Protein AF-A0A136Q1D7-F1 (afdb_monomer_lite)

InterPro domains:
  IPR001584 Integrase, catalytic core [PF13683] (22-83)
  IPR012337 Ribonuclease H-like superfamily [SSF53098] (2-86)
  IPR036397 Ribonuclease H superfamily [G3DSA:3.30.420.10] (1-86)

Foldseek 3Di:
DEDAPDPVCPDPVNCVVCVPPDPHDHHDPVVVVVVVVVVVVLVVCCVPVVVVVPDPDVVCSVVVSVCCQQQPDQDVVVVGGHVVRD

Organism: NCBI:txid626937

pLDDT: mean 71.16, std 13.24, range [44.97, 87.88]

Structure (mmCIF, N/CA/C/O backbone):
data_AF-A0A136Q1D7-F1
#
_entry.id   AF-A0A136Q1D7-F1
#
loop_
_atom_site.group_PDB
_atom_site.id
_atom_site.type_symbol
_atom_site.label_atom_id
_atom_site.label_alt_id
_atom_site.label_comp_id
_atom_site.label_asym_id
_atom_site.label_entity_id
_atom_site.label_seq_id
_atom_site.pdbx_PDB_ins_code
_atom_site.Cartn_x
_atom_site.Cartn_y
_atom_site.Cartn_z
_atom_site.occupancy
_atom_site.B_iso_or_equiv
_atom_site.auth_seq_id
_atom_site.auth_comp_id
_atom_site.auth_asym_id
_atom_site.auth_atom_id
_atom_site.pdbx_PDB_model_num
ATOM 1 N N . MET A 1 1 ? 3.332 -4.616 -19.528 1.00 47.97 1 MET A N 1
ATOM 2 C CA . MET A 1 1 ? 3.462 -5.020 -18.113 1.00 47.97 1 MET A CA 1
ATOM 3 C C . MET A 1 1 ? 4.945 -5.046 -17.779 1.00 47.97 1 MET A C 1
ATOM 5 O O . MET A 1 1 ? 5.705 -5.553 -18.595 1.00 47.97 1 MET A O 1
ATOM 9 N N . HIS A 1 2 ? 5.354 -4.439 -16.666 1.00 52.03 2 HIS A N 1
ATOM 10 C CA . HIS A 1 2 ? 6.738 -4.462 -16.200 1.00 52.03 2 HIS A CA 1
ATOM 11 C C . HIS A 1 2 ? 6.827 -5.453 -15.035 1.00 52.03 2 HIS A C 1
ATOM 13 O O . HIS A 1 2 ? 6.221 -5.220 -13.992 1.00 52.03 2 HIS A O 1
ATOM 19 N N . THR A 1 3 ? 7.501 -6.582 -15.237 1.00 50.75 3 THR A N 1
ATOM 20 C CA . THR A 1 3 ? 7.570 -7.683 -14.266 1.00 50.75 3 THR A CA 1
ATOM 21 C C . THR A 1 3 ? 9.014 -8.115 -14.075 1.00 50.75 3 THR A C 1
ATOM 23 O O . THR A 1 3 ? 9.766 -8.204 -15.047 1.00 50.75 3 THR A O 1
ATOM 26 N N . GLY A 1 4 ? 9.399 -8.418 -12.835 1.00 50.41 4 GLY A N 1
ATOM 27 C CA . GLY A 1 4 ? 10.705 -9.007 -12.548 1.00 50.41 4 GLY A CA 1
ATOM 28 C C . GLY A 1 4 ? 10.900 -10.358 -13.249 1.00 50.41 4 GLY A C 1
ATOM 29 O O . GLY A 1 4 ? 9.943 -11.012 -13.663 1.00 50.41 4 GLY A O 1
ATOM 30 N N . GLN A 1 5 ? 12.150 -10.810 -13.347 1.00 51.22 5 GLN A N 1
ATOM 31 C CA . GLN A 1 5 ? 12.551 -12.061 -14.017 1.00 51.22 5 GLN A CA 1
ATOM 32 C C . GLN A 1 5 ? 12.239 -13.334 -13.194 1.00 51.22 5 GLN A C 1
ATOM 34 O O . GLN A 1 5 ? 12.968 -14.322 -13.250 1.00 51.22 5 GLN A O 1
ATOM 39 N N . GLY A 1 6 ? 11.187 -13.320 -12.372 1.00 52.97 6 GLY A N 1
ATOM 40 C CA . GLY A 1 6 ? 10.801 -14.477 -11.561 1.00 52.97 6 GLY A CA 1
ATOM 41 C C . GLY A 1 6 ? 10.261 -15.626 -12.421 1.00 52.97 6 GLY A C 1
ATOM 42 O O . GLY A 1 6 ? 9.579 -15.388 -13.413 1.00 52.97 6 GLY A O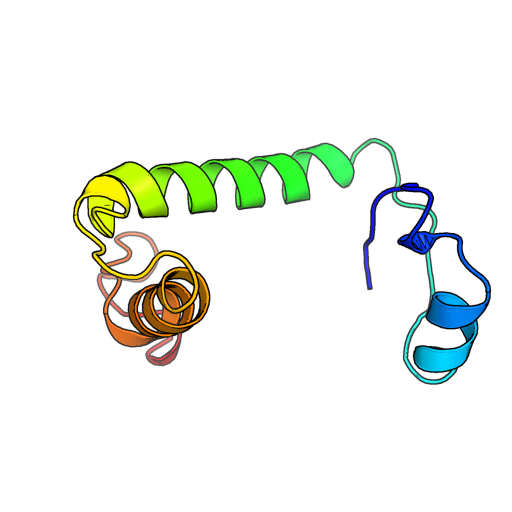 1
ATOM 43 N N . TYR A 1 7 ? 10.509 -16.874 -12.007 1.00 55.53 7 TYR A N 1
ATOM 44 C CA . TYR A 1 7 ? 10.153 -18.106 -12.741 1.00 55.53 7 TYR A CA 1
ATOM 45 C C . TYR A 1 7 ? 8.681 -18.184 -13.202 1.00 55.53 7 TYR A C 1
ATOM 47 O O . TYR A 1 7 ? 8.371 -18.737 -14.254 1.00 55.53 7 TYR A O 1
ATOM 55 N N . VAL A 1 8 ? 7.756 -17.594 -12.440 1.00 58.69 8 VAL A N 1
ATOM 56 C CA . VAL A 1 8 ? 6.323 -17.541 -12.783 1.00 58.69 8 VAL A CA 1
ATOM 57 C C . VAL A 1 8 ? 6.063 -16.617 -13.984 1.00 58.69 8 VAL A C 1
ATOM 59 O O . VAL A 1 8 ? 5.273 -16.956 -14.868 1.00 58.69 8 VAL A O 1
ATOM 62 N N . TYR A 1 9 ? 6.779 -15.492 -14.056 1.00 52.41 9 TYR A N 1
ATOM 63 C CA . TYR A 1 9 ? 6.642 -14.465 -15.094 1.00 52.41 9 TYR A CA 1
ATOM 64 C C . TYR A 1 9 ? 7.339 -14.839 -16.411 1.00 52.41 9 TYR A C 1
ATOM 66 O O . TYR A 1 9 ? 6.992 -14.301 -17.459 1.00 52.41 9 TYR A O 1
ATOM 74 N N . SER A 1 10 ? 8.280 -15.790 -16.386 1.00 55.88 10 SER A N 1
ATOM 75 C CA . SER A 1 10 ? 8.923 -16.358 -17.582 1.00 55.88 10 SER A CA 1
ATOM 76 C C . SER A 1 10 ? 8.229 -17.623 -18.113 1.00 55.88 10 SER A C 1
ATOM 78 O O . SER A 1 10 ? 8.677 -18.216 -19.097 1.00 55.88 10 SER A O 1
ATOM 80 N N . SER A 1 11 ? 7.120 -18.048 -17.496 1.00 65.12 11 SER A N 1
ATOM 81 C CA . SER A 1 11 ? 6.395 -19.252 -17.903 1.00 65.12 11 SER A CA 1
ATOM 82 C C . SER A 1 11 ? 5.627 -19.070 -19.221 1.00 65.12 11 SER A C 1
ATOM 84 O O . SER A 1 11 ? 5.040 -18.024 -19.511 1.00 65.12 11 SER A O 1
ATOM 86 N N . ARG A 1 12 ? 5.554 -20.144 -20.019 1.00 59.78 12 ARG A N 1
ATOM 87 C CA . ARG A 1 12 ? 4.775 -20.178 -21.273 1.00 59.78 12 ARG A CA 1
ATOM 88 C C . ARG A 1 12 ? 3.282 -19.894 -21.073 1.00 59.78 12 ARG A C 1
ATOM 90 O O . ARG A 1 12 ? 2.642 -19.386 -21.990 1.00 59.78 12 ARG A O 1
ATOM 97 N N . ALA A 1 13 ? 2.733 -20.231 -19.905 1.00 67.69 13 ALA A N 1
ATOM 98 C CA . ALA A 1 13 ? 1.326 -20.000 -19.587 1.00 67.69 13 ALA A CA 1
ATOM 99 C C . ALA A 1 13 ? 1.027 -18.500 -19.429 1.00 67.69 13 ALA A C 1
ATOM 101 O O . ALA A 1 13 ? 0.050 -18.008 -19.988 1.00 67.69 13 ALA A O 1
ATOM 102 N N . PHE A 1 14 ? 1.920 -17.768 -18.755 1.00 61.69 14 PHE A N 1
ATOM 103 C CA . PHE A 1 14 ? 1.843 -16.314 -18.607 1.00 61.69 14 PHE A CA 1
ATOM 104 C C . PHE A 1 14 ? 2.005 -15.591 -19.954 1.00 61.69 14 PHE A C 1
ATOM 106 O O . PHE A 1 14 ? 1.215 -14.710 -20.285 1.00 61.69 14 PHE A O 1
ATOM 113 N N . ALA A 1 15 ? 2.966 -16.027 -20.779 1.00 62.62 15 ALA A N 1
ATOM 114 C CA . ALA A 1 15 ? 3.187 -15.462 -22.112 1.00 62.62 15 ALA A CA 1
ATOM 115 C C . ALA A 1 15 ? 1.957 -15.601 -23.032 1.00 62.62 15 ALA A C 1
ATOM 117 O O . ALA A 1 15 ? 1.582 -14.641 -23.698 1.00 62.62 15 ALA A O 1
ATOM 118 N N . LYS A 1 16 ? 1.292 -16.767 -23.025 1.00 66.38 16 LYS A N 1
ATOM 119 C CA . LY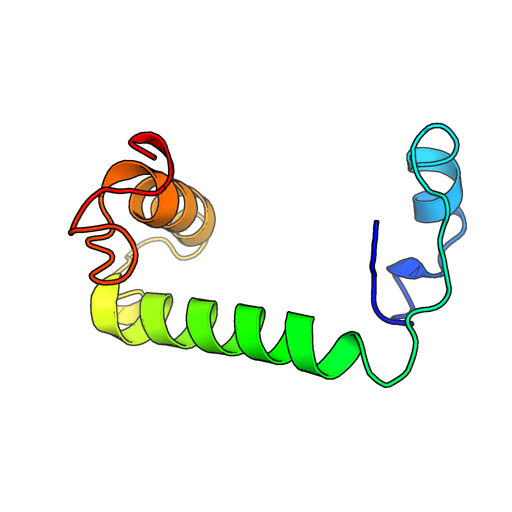S A 1 16 ? 0.058 -16.996 -23.797 1.00 66.38 16 LYS A CA 1
ATOM 120 C C . LYS A 1 16 ? -1.139 -16.204 -23.272 1.00 66.38 16 LYS A C 1
ATOM 122 O O . LYS A 1 16 ? -1.911 -15.675 -24.061 1.00 66.38 16 LYS A O 1
ATOM 127 N N . ALA A 1 17 ? -1.303 -16.102 -21.953 1.00 68.00 17 ALA A N 1
ATOM 128 C CA . ALA A 1 17 ? -2.429 -15.379 -21.358 1.00 68.00 17 ALA A CA 1
ATOM 129 C C . ALA A 1 17 ? -2.383 -13.865 -21.635 1.00 68.00 17 ALA A C 1
ATOM 131 O O . ALA A 1 17 ? -3.402 -13.185 -21.523 1.00 68.00 17 ALA A O 1
ATOM 132 N N . HIS A 1 18 ? -1.210 -13.319 -21.968 1.00 62.12 18 HIS A N 1
ATOM 133 C CA . HIS A 1 18 ? -1.005 -11.885 -22.187 1.00 62.12 18 HIS A CA 1
ATOM 134 C C . HIS A 1 18 ? -0.476 -11.559 -23.592 1.00 62.12 18 HIS A C 1
ATOM 136 O O . HIS A 1 18 ? 0.012 -10.456 -23.829 1.00 62.12 18 HIS A O 1
ATOM 142 N N . GLU A 1 19 ? -0.638 -12.481 -24.545 1.00 58.47 19 GLU A N 1
ATOM 143 C CA . GLU A 1 19 ? -0.135 -12.388 -25.925 1.00 58.47 19 GLU A CA 1
ATOM 144 C C . GLU A 1 19 ? -0.651 -11.138 -26.676 1.00 58.47 19 GLU A C 1
ATOM 146 O O . GLU A 1 19 ? 0.051 -10.587 -27.520 1.00 58.47 19 GLU A O 1
ATOM 151 N N . GLN A 1 20 ? -1.834 -10.620 -26.308 1.00 56.84 20 GLN A N 1
ATOM 152 C CA . GLN A 1 20 ? -2.434 -9.408 -26.894 1.00 56.84 20 GLN A CA 1
ATOM 153 C C . GLN A 1 20 ? -2.088 -8.090 -26.164 1.00 56.84 20 GLN A C 1
ATOM 155 O O . GLN A 1 20 ? -2.276 -7.019 -26.735 1.00 56.84 20 GLN A O 1
ATOM 160 N N . TYR A 1 21 ? -1.559 -8.136 -24.932 1.00 55.00 21 TYR A N 1
ATOM 161 C CA . TYR A 1 21 ? -1.338 -6.946 -24.084 1.00 55.00 21 TYR A CA 1
ATOM 162 C C . TYR A 1 21 ? 0.102 -6.797 -23.548 1.00 55.00 21 TYR A C 1
ATOM 164 O O . TYR A 1 21 ? 0.441 -5.773 -22.947 1.00 55.00 21 TYR A O 1
ATOM 172 N N . ALA A 1 22 ? 0.985 -7.779 -23.761 1.00 50.03 22 ALA A N 1
ATOM 173 C CA . ALA A 1 22 ? 2.329 -7.791 -23.188 1.00 50.03 22 ALA A CA 1
ATOM 174 C C . ALA A 1 22 ? 3.432 -7.613 -24.237 1.00 50.03 22 ALA A C 1
ATOM 176 O O . ALA A 1 22 ? 3.926 -8.560 -24.838 1.00 50.03 22 ALA A O 1
ATOM 177 N N . ARG A 1 23 ? 3.945 -6.384 -24.343 1.00 44.97 23 ARG A N 1
ATOM 178 C CA . ARG A 1 23 ? 5.339 -6.167 -24.745 1.00 44.97 23 ARG A CA 1
ATOM 179 C C . ARG A 1 23 ? 6.199 -6.325 -23.484 1.00 44.97 23 ARG A C 1
ATOM 181 O O . ARG A 1 23 ? 6.466 -5.342 -22.796 1.00 44.97 23 ARG A O 1
ATOM 188 N N . CYS A 1 24 ? 6.548 -7.562 -23.128 1.00 49.78 24 CYS A N 1
ATOM 189 C CA . CYS A 1 24 ? 7.500 -7.858 -22.050 1.00 49.78 24 CYS A CA 1
ATOM 190 C C . CYS A 1 24 ? 8.873 -7.283 -22.422 1.00 49.78 24 CYS A C 1
ATOM 192 O O . CYS A 1 24 ? 9.655 -7.931 -23.110 1.00 49.78 24 CYS A O 1
ATOM 194 N N . HIS A 1 25 ? 9.165 -6.053 -22.000 1.00 50.97 25 HIS A N 1
ATOM 195 C CA . HIS A 1 25 ? 10.552 -5.610 -21.916 1.00 50.97 25 HIS A CA 1
ATOM 196 C C . HIS A 1 25 ? 11.136 -6.272 -20.677 1.00 50.97 25 HIS A C 1
ATOM 198 O O . HIS A 1 25 ? 10.565 -6.152 -19.592 1.00 50.97 25 HIS A O 1
ATOM 204 N N . ALA A 1 26 ? 12.238 -7.005 -20.846 1.00 53.00 26 ALA A N 1
ATOM 205 C CA . ALA A 1 26 ? 13.029 -7.458 -19.716 1.00 53.00 26 ALA A CA 1
ATOM 206 C C . ALA A 1 26 ? 13.332 -6.226 -18.861 1.00 53.00 26 ALA A C 1
ATOM 208 O O . ALA A 1 26 ? 13.914 -5.267 -19.371 1.00 53.00 26 ALA A O 1
ATOM 209 N N . GLY A 1 27 ? 12.846 -6.214 -17.617 1.00 52.50 27 GLY A N 1
ATOM 210 C CA . GLY A 1 27 ? 12.993 -5.038 -16.777 1.00 52.50 27 GLY A CA 1
ATOM 211 C C . GLY A 1 27 ? 14.461 -4.670 -16.654 1.00 52.50 27 GLY A C 1
ATOM 212 O O . GLY A 1 27 ? 15.297 -5.541 -16.394 1.00 52.50 27 GLY A O 1
ATOM 213 N N . THR A 1 28 ? 14.789 -3.406 -16.911 1.00 51.50 28 THR A N 1
ATOM 214 C CA . THR A 1 28 ? 16.164 -2.967 -16.709 1.00 51.50 28 THR A CA 1
ATOM 215 C C . THR A 1 28 ? 16.450 -2.986 -15.204 1.00 51.50 28 THR A C 1
ATOM 217 O O . THR A 1 28 ? 15.521 -2.823 -14.405 1.00 51.50 28 THR A O 1
ATOM 220 N N . PRO A 1 29 ? 17.707 -3.184 -14.768 1.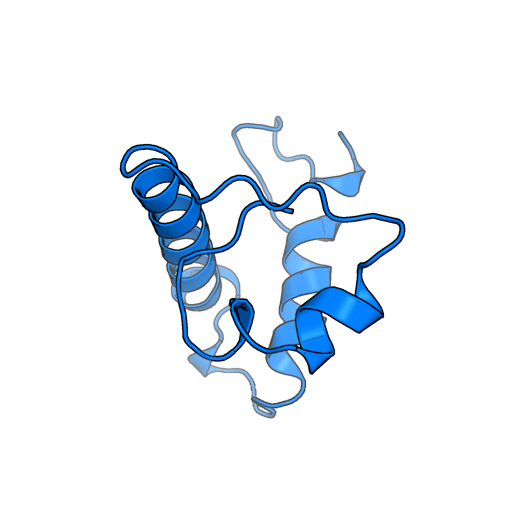00 51.09 29 PRO A N 1
ATOM 221 C CA . PRO A 1 29 ? 18.062 -3.194 -13.345 1.00 51.09 29 PRO A CA 1
ATOM 222 C C . PRO A 1 29 ? 17.568 -1.962 -12.568 1.00 51.09 29 PRO A C 1
ATOM 224 O O . PRO A 1 29 ? 17.447 -2.017 -11.351 1.00 51.09 29 PRO A O 1
ATOM 227 N N . THR A 1 30 ? 17.271 -0.870 -13.273 1.00 54.47 30 THR A N 1
ATOM 228 C CA . THR A 1 30 ? 16.791 0.417 -12.764 1.00 54.47 30 THR A CA 1
ATOM 229 C C . THR A 1 30 ? 15.290 0.454 -12.463 1.00 54.47 30 THR A C 1
ATOM 231 O O . THR A 1 30 ? 14.861 1.221 -11.604 1.00 54.47 30 THR A O 1
ATOM 234 N N . ASP A 1 31 ? 14.485 -0.386 -13.112 1.00 59.22 31 ASP A N 1
ATOM 235 C CA . ASP A 1 31 ? 13.035 -0.420 -12.898 1.00 59.22 31 ASP A CA 1
ATOM 236 C C . ASP A 1 31 ? 12.640 -1.274 -11.677 1.00 59.22 31 ASP A C 1
ATOM 238 O O . ASP A 1 31 ? 11.649 -0.997 -10.995 1.00 59.22 31 ASP A O 1
ATOM 242 N N . ASN A 1 32 ? 13.452 -2.288 -11.354 1.00 63.91 32 ASN A N 1
ATOM 243 C CA . ASN A 1 32 ? 13.257 -3.141 -10.182 1.00 63.91 32 ASN A CA 1
ATOM 244 C C . ASN A 1 32 ? 13.259 -2.335 -8.855 1.00 63.91 32 ASN A C 1
ATOM 246 O O . ASN A 1 32 ? 12.355 -2.521 -8.049 1.00 63.91 32 ASN A O 1
ATOM 250 N N . PRO A 1 33 ? 14.170 -1.366 -8.632 1.00 69.94 33 PRO A N 1
ATOM 251 C CA . PRO A 1 33 ? 14.110 -0.447 -7.495 1.00 69.94 33 PRO A CA 1
ATOM 252 C C . PRO A 1 33 ? 12.783 0.307 -7.339 1.00 69.94 33 PRO A C 1
ATOM 254 O O . PRO A 1 33 ? 12.338 0.518 -6.213 1.00 69.94 33 PRO A O 1
ATOM 257 N N . VAL A 1 34 ? 12.138 0.710 -8.441 1.00 72.12 34 VAL A N 1
ATOM 258 C CA . VAL A 1 34 ? 10.886 1.485 -8.393 1.00 72.12 34 VAL A CA 1
ATOM 259 C C . VAL A 1 34 ? 9.738 0.611 -7.903 1.00 72.12 34 VAL A C 1
ATOM 261 O O . VAL A 1 34 ? 9.010 1.001 -6.989 1.00 72.12 34 VAL A O 1
ATOM 264 N N . ILE A 1 35 ? 9.591 -0.590 -8.468 1.00 75.19 35 ILE A N 1
ATOM 265 C CA . ILE A 1 35 ? 8.539 -1.516 -8.038 1.00 75.19 35 ILE A CA 1
ATOM 266 C C . ILE A 1 35 ? 8.790 -2.031 -6.615 1.00 75.19 35 ILE A C 1
ATOM 268 O O . ILE A 1 35 ? 7.845 -2.151 -5.837 1.00 75.19 35 ILE A O 1
ATOM 272 N N . GLU A 1 36 ? 10.049 -2.245 -6.226 1.00 76.88 36 GLU A N 1
ATOM 273 C CA . GLU A 1 36 ? 10.410 -2.606 -4.852 1.00 76.88 36 GLU A CA 1
ATOM 274 C C . GLU A 1 36 ? 10.066 -1.488 -3.860 1.00 76.88 36 GLU A C 1
ATOM 276 O O . GLU A 1 36 ? 9.506 -1.761 -2.799 1.00 76.88 36 GLU A O 1
ATOM 281 N N . ALA A 1 37 ? 10.312 -0.222 -4.212 1.00 79.75 37 ALA A N 1
ATOM 282 C CA . ALA A 1 37 ? 9.927 0.914 -3.376 1.00 79.75 37 ALA A CA 1
ATOM 283 C C . ALA A 1 37 ? 8.401 1.022 -3.215 1.00 79.75 37 ALA A C 1
ATOM 285 O O . ALA A 1 37 ? 7.909 1.251 -2.107 1.00 79.75 37 ALA A O 1
ATOM 286 N N . VAL A 1 38 ? 7.640 0.808 -4.295 1.00 80.62 38 VAL A N 1
ATOM 287 C CA . VAL A 1 38 ? 6.167 0.790 -4.254 1.00 80.62 38 VAL A CA 1
ATOM 288 C C . VAL A 1 38 ? 5.659 -0.357 -3.378 1.00 80.62 38 VAL A C 1
ATOM 290 O O . VAL A 1 38 ? 4.851 -0.129 -2.477 1.00 80.62 38 VAL A O 1
ATOM 293 N N . ASN A 1 39 ? 6.175 -1.572 -3.572 1.00 80.25 39 ASN A N 1
ATOM 294 C CA . ASN A 1 39 ? 5.808 -2.739 -2.769 1.00 80.25 39 ASN A CA 1
ATOM 295 C C . ASN A 1 39 ? 6.185 -2.565 -1.291 1.00 80.25 39 ASN A C 1
ATOM 297 O O . ASN A 1 39 ? 5.421 -2.953 -0.405 1.00 80.25 39 ASN A O 1
ATOM 301 N N . GLY A 1 40 ? 7.346 -1.973 -1.010 1.00 83.44 40 GLY A N 1
ATOM 302 C CA . GLY A 1 40 ? 7.792 -1.654 0.344 1.00 83.44 40 GLY A CA 1
ATOM 303 C C . GLY A 1 40 ? 6.844 -0.681 1.040 1.00 83.44 40 GLY A C 1
ATOM 304 O O . GLY A 1 40 ? 6.413 -0.940 2.166 1.00 83.44 40 GLY A O 1
ATOM 305 N N . ARG A 1 41 ? 6.439 0.384 0.339 1.00 80.50 41 ARG A N 1
ATOM 306 C CA . ARG A 1 41 ? 5.474 1.359 0.851 1.00 80.50 41 ARG A CA 1
ATOM 307 C C . ARG A 1 41 ? 4.104 0.734 1.108 1.00 80.50 41 ARG A C 1
ATOM 309 O O . ARG A 1 41 ? 3.549 0.945 2.179 1.00 80.50 41 ARG A O 1
ATOM 316 N N . ILE A 1 42 ? 3.594 -0.085 0.186 1.00 84.94 42 ILE A N 1
ATOM 317 C CA . ILE A 1 42 ? 2.326 -0.813 0.365 1.00 84.94 42 ILE A CA 1
ATOM 318 C C . ILE A 1 42 ? 2.374 -1.684 1.625 1.00 84.94 42 ILE A C 1
ATOM 320 O O . ILE A 1 42 ? 1.465 -1.625 2.447 1.00 84.94 42 ILE A O 1
ATOM 324 N N . LYS A 1 43 ? 3.456 -2.447 1.827 1.00 84.62 43 LYS A N 1
ATOM 325 C CA . LYS A 1 43 ? 3.621 -3.292 3.022 1.00 84.62 43 LYS A CA 1
ATOM 326 C C . LYS A 1 43 ? 3.693 -2.475 4.316 1.00 84.62 43 LYS A C 1
ATOM 328 O O . LYS A 1 43 ? 3.161 -2.911 5.336 1.00 84.62 43 LYS A O 1
ATOM 333 N N . GLN A 1 44 ? 4.342 -1.309 4.294 1.00 86.12 44 GLN A N 1
ATOM 334 C CA . GLN A 1 44 ? 4.361 -0.398 5.442 1.00 86.12 44 GLN A CA 1
ATOM 335 C C . GLN A 1 44 ? 2.965 0.143 5.758 1.00 86.12 44 GLN A C 1
ATOM 337 O O . GLN A 1 44 ? 2.541 0.054 6.907 1.00 86.12 44 GLN A O 1
ATOM 342 N N . GLU A 1 45 ? 2.242 0.638 4.755 1.00 84.56 45 GLU A N 1
ATOM 343 C CA . GLU A 1 45 ? 0.891 1.190 4.926 1.00 84.56 45 GLU A CA 1
ATOM 344 C C . GLU A 1 45 ? -0.107 0.104 5.371 1.00 84.56 45 GLU A C 1
ATOM 346 O O . GLU A 1 45 ? -0.924 0.337 6.260 1.00 84.56 45 GLU A O 1
ATOM 351 N N . MET A 1 46 ? 0.018 -1.128 4.858 1.00 84.69 46 MET A N 1
ATOM 352 C CA . MET A 1 46 ? -0.741 -2.288 5.347 1.00 84.69 46 MET A CA 1
ATOM 353 C C . MET A 1 46 ? -0.529 -2.527 6.850 1.00 84.69 46 MET A C 1
ATOM 355 O O . MET A 1 46 ? -1.462 -2.854 7.584 1.00 84.69 46 MET A O 1
ATOM 359 N N . ARG A 1 47 ? 0.713 -2.386 7.325 1.00 83.31 47 ARG A N 1
ATOM 360 C CA . ARG A 1 47 ? 1.065 -2.662 8.721 1.00 83.31 47 ARG A CA 1
ATOM 361 C C . ARG A 1 47 ? 0.667 -1.530 9.666 1.00 83.31 47 ARG A C 1
ATOM 363 O O . ARG A 1 47 ? 0.215 -1.828 10.770 1.00 83.31 47 ARG A O 1
ATOM 370 N N . LEU A 1 48 ? 0.893 -0.282 9.260 1.00 83.62 48 LEU A N 1
ATOM 371 C CA . LEU A 1 48 ? 0.769 0.899 10.116 1.00 83.62 48 LEU A CA 1
ATOM 372 C C . LEU A 1 48 ? -0.622 1.535 10.041 1.00 83.62 48 LEU A C 1
ATOM 374 O O . LEU A 1 48 ? -1.200 1.818 11.084 1.00 83.62 48 LEU A O 1
ATOM 378 N N . ASP A 1 49 ? -1.165 1.717 8.837 1.00 82.75 49 ASP A N 1
ATOM 379 C CA . ASP A 1 49 ? -2.389 2.499 8.626 1.00 82.75 49 ASP A CA 1
ATOM 380 C C . ASP A 1 49 ? -3.622 1.599 8.503 1.00 82.75 49 ASP A C 1
ATOM 382 O O . ASP A 1 49 ? -4.654 1.848 9.118 1.00 82.75 49 ASP A O 1
ATOM 386 N N . PHE A 1 50 ? -3.501 0.500 7.755 1.00 82.56 50 PHE A N 1
ATOM 387 C CA . PHE A 1 50 ? -4.585 -0.472 7.582 1.00 82.56 50 PHE A CA 1
ATOM 388 C C . PHE A 1 50 ? -4.727 -1.433 8.775 1.00 82.56 50 PHE A C 1
ATOM 390 O O . PHE A 1 50 ? -5.721 -2.139 8.894 1.00 82.56 50 PHE A O 1
ATOM 397 N N . SER A 1 51 ? -3.742 -1.461 9.681 1.00 84.50 51 SER A N 1
ATOM 398 C CA . SER A 1 51 ? -3.729 -2.347 10.851 1.00 84.50 51 SER A CA 1
ATOM 399 C C . SER A 1 51 ? -3.955 -3.822 10.497 1.00 84.50 51 SER A C 1
ATOM 401 O O . SER A 1 51 ? -4.724 -4.516 11.155 1.00 84.50 51 SER A O 1
ATOM 403 N N . LEU A 1 52 ? -3.236 -4.333 9.488 1.00 82.75 52 LEU A N 1
ATOM 404 C CA . LEU A 1 52 ? -3.358 -5.720 9.008 1.00 82.75 52 LEU A CA 1
ATOM 405 C C . LEU A 1 52 ? -3.295 -6.778 10.131 1.00 82.75 52 LEU A C 1
ATOM 407 O O . LEU A 1 52 ? -3.919 -7.828 10.035 1.00 82.75 52 LEU A O 1
ATOM 411 N N . HIS A 1 53 ? -2.568 -6.492 11.214 1.00 82.00 53 HIS A N 1
ATOM 412 C CA . HIS A 1 53 ? -2.442 -7.353 12.394 1.00 82.00 53 HIS A CA 1
ATOM 413 C C . HIS A 1 53 ? -3.742 -7.526 13.206 1.00 82.00 53 HIS A C 1
ATOM 415 O O . HIS A 1 53 ? -3.817 -8.432 14.031 1.00 82.00 53 HIS A O 1
ATOM 421 N N . LEU A 1 54 ? -4.747 -6.674 12.985 1.00 82.06 54 LEU A N 1
ATOM 422 C CA . LEU A 1 54 ? -6.081 -6.752 13.591 1.00 82.06 54 LEU A CA 1
ATOM 423 C C . LEU A 1 54 ? -7.113 -7.397 12.657 1.00 82.06 54 LEU A C 1
ATOM 425 O O . LEU A 1 54 ? -8.253 -7.616 13.064 1.00 82.06 54 LEU A O 1
ATOM 429 N N . CYS A 1 55 ? -6.742 -7.701 11.410 1.00 82.19 55 CYS A N 1
ATOM 430 C CA . CYS A 1 55 ? -7.650 -8.327 10.461 1.00 82.19 55 CYS A CA 1
ATOM 431 C C . CYS A 1 55 ? -7.877 -9.795 10.857 1.00 82.19 55 CYS A C 1
ATOM 433 O O . CYS A 1 55 ? -6.954 -10.609 10.858 1.00 82.19 55 CYS A O 1
ATOM 435 N N . GLY A 1 56 ? -9.123 -10.140 11.191 1.00 81.75 56 GLY A N 1
ATOM 436 C CA . GLY A 1 56 ? -9.502 -11.502 11.582 1.00 81.75 56 GLY A CA 1
ATOM 437 C C . GLY A 1 56 ? -9.497 -12.504 10.424 1.00 81.75 56 GLY A C 1
ATOM 438 O O . GLY A 1 56 ? -9.463 -13.710 10.663 1.00 81.75 56 GLY A O 1
ATOM 439 N N . ASN A 1 57 ? -9.509 -12.023 9.175 1.00 86.69 57 ASN A N 1
ATOM 440 C CA . ASN A 1 57 ? -9.470 -12.857 7.980 1.00 86.69 57 ASN A CA 1
ATOM 441 C C . ASN A 1 57 ? -8.383 -12.391 7.003 1.00 86.69 57 ASN A C 1
ATOM 443 O O . ASN A 1 57 ? -8.615 -11.570 6.118 1.00 86.69 57 ASN A O 1
ATOM 447 N N . LEU A 1 58 ? -7.205 -13.006 7.107 1.00 84.44 58 LEU A N 1
ATOM 448 C CA . LEU A 1 58 ? -6.069 -12.700 6.237 1.00 84.44 58 LEU A CA 1
ATOM 449 C C . LEU A 1 58 ? -6.351 -12.955 4.744 1.00 84.44 58 LEU A C 1
ATOM 451 O O . LEU A 1 58 ? -5.702 -12.342 3.905 1.00 84.44 58 LEU A O 1
ATOM 455 N N . GLN A 1 59 ? -7.306 -13.829 4.402 1.00 86.69 59 GLN A N 1
ATOM 456 C CA . GLN A 1 59 ? -7.673 -14.082 3.003 1.00 86.69 59 GLN A CA 1
ATOM 457 C C . GLN A 1 59 ? -8.492 -12.936 2.398 1.00 86.69 59 GLN A C 1
ATOM 459 O O . GLN A 1 59 ? -8.387 -12.698 1.202 1.00 86.69 59 GLN A O 1
ATOM 464 N N . ALA A 1 60 ? -9.274 -12.217 3.211 1.00 86.56 60 ALA A N 1
ATOM 465 C CA . ALA A 1 60 ? -10.045 -11.048 2.773 1.00 86.56 60 ALA A CA 1
ATOM 466 C C . ALA A 1 60 ? -9.227 -9.745 2.818 1.00 86.56 60 ALA A C 1
ATOM 468 O O . ALA A 1 60 ? -9.529 -8.788 2.107 1.00 86.56 60 ALA A O 1
ATOM 469 N N . ALA A 1 61 ? -8.158 -9.722 3.619 1.00 84.69 61 ALA A N 1
ATOM 470 C CA . ALA A 1 61 ? -7.320 -8.547 3.824 1.00 84.69 61 ALA A CA 1
ATOM 471 C C . ALA A 1 61 ? -6.784 -7.876 2.537 1.00 84.69 61 ALA A C 1
ATOM 473 O O . ALA A 1 61 ? -6.709 -6.647 2.521 1.00 84.69 61 ALA A O 1
ATOM 474 N N . PRO A 1 62 ? -6.409 -8.600 1.458 1.00 86.44 62 PRO A N 1
ATOM 475 C CA . PRO A 1 62 ? -5.967 -7.962 0.219 1.00 86.44 62 PRO A CA 1
ATOM 476 C C . PRO A 1 62 ? -7.070 -7.130 -0.443 1.00 86.44 62 PRO A C 1
ATOM 478 O O . PRO A 1 62 ? -6.812 -5.993 -0.835 1.00 86.44 62 PRO A O 1
ATOM 481 N N . ASP A 1 63 ? -8.290 -7.661 -0.525 1.00 87.00 63 ASP A N 1
ATOM 482 C CA . ASP A 1 63 ? -9.424 -6.981 -1.160 1.00 87.00 63 ASP A CA 1
ATOM 483 C C . ASP A 1 63 ? -9.862 -5.759 -0.341 1.00 87.00 63 ASP A C 1
ATOM 485 O O . ASP A 1 63 ? -10.071 -4.669 -0.880 1.00 87.00 63 ASP A O 1
ATOM 489 N N . GLU A 1 64 ? -9.915 -5.910 0.984 1.00 86.75 64 GLU A N 1
ATOM 490 C CA . GLU A 1 64 ? -10.207 -4.814 1.911 1.00 86.75 64 GLU A CA 1
ATOM 491 C C . GLU A 1 64 ? -9.140 -3.712 1.847 1.00 86.75 64 GLU A C 1
ATOM 493 O O . GLU A 1 64 ? -9.468 -2.521 1.842 1.00 86.75 64 GLU A O 1
ATOM 498 N N . PHE A 1 65 ? -7.862 -4.087 1.729 1.00 87.88 65 PHE A N 1
ATOM 499 C CA . PHE A 1 65 ? -6.777 -3.126 1.569 1.00 87.88 65 PHE A CA 1
ATOM 500 C C . PHE A 1 65 ? -6.874 -2.372 0.240 1.00 87.88 65 PHE A C 1
ATOM 502 O O . PHE A 1 65 ? -6.672 -1.160 0.221 1.00 87.88 65 PHE A O 1
ATOM 509 N N . VAL A 1 66 ? -7.202 -3.049 -0.867 1.00 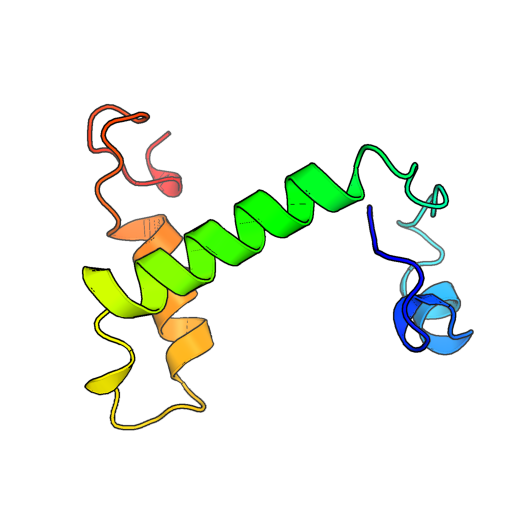87.38 66 VAL A N 1
ATOM 510 C CA . VAL A 1 66 ? -7.397 -2.393 -2.172 1.00 87.38 66 VAL A CA 1
ATOM 511 C C . VAL A 1 66 ? -8.513 -1.351 -2.087 1.00 87.38 66 VAL A C 1
ATOM 513 O O . VAL A 1 66 ? -8.350 -0.232 -2.581 1.00 87.38 66 VAL A O 1
ATOM 516 N N . PHE A 1 67 ? -9.621 -1.676 -1.417 1.00 86.88 67 PHE A N 1
ATOM 517 C CA . PHE A 1 67 ? -10.702 -0.721 -1.189 1.00 86.88 67 PHE A CA 1
ATOM 518 C C . PHE A 1 67 ? -10.243 0.472 -0.336 1.00 86.88 67 PHE A C 1
ATOM 520 O O . PHE A 1 67 ? -10.421 1.624 -0.739 1.00 86.88 67 PHE A O 1
ATOM 527 N N . TYR A 1 68 ? -9.588 0.213 0.800 1.00 87.38 68 TYR A N 1
ATOM 528 C CA . TYR A 1 68 ? -9.026 1.255 1.662 1.00 87.38 68 TYR A CA 1
ATOM 529 C C . TYR A 1 68 ? -8.075 2.181 0.894 1.00 87.38 68 TYR A C 1
ATOM 531 O O . TYR A 1 68 ? -8.214 3.405 0.949 1.00 87.38 68 TYR A O 1
ATOM 539 N N . TYR A 1 69 ? -7.144 1.605 0.135 1.00 84.06 69 TYR A N 1
ATOM 540 C CA . TYR A 1 69 ? -6.125 2.340 -0.603 1.00 84.06 69 TYR A CA 1
ATOM 541 C C . TYR A 1 69 ? -6.739 3.297 -1.627 1.00 84.06 69 TYR A C 1
ATOM 543 O O . TYR A 1 69 ? -6.301 4.440 -1.735 1.00 84.06 69 TYR A O 1
ATOM 551 N N . ASN A 1 70 ? -7.765 2.843 -2.349 1.00 82.88 70 ASN A N 1
ATOM 552 C CA . ASN A 1 70 ? -8.376 3.602 -3.436 1.00 82.88 70 ASN A CA 1
ATOM 553 C C . ASN A 1 70 ? -9.417 4.625 -2.971 1.00 82.88 70 ASN A C 1
ATOM 555 O O . ASN A 1 70 ? -9.572 5.651 -3.632 1.00 82.88 70 ASN A O 1
ATOM 559 N N . HIS A 1 71 ? -10.116 4.367 -1.861 1.00 81.62 71 HIS A N 1
ATOM 560 C CA . HIS A 1 71 ? -11.283 5.160 -1.456 1.00 81.62 71 HIS A CA 1
ATOM 561 C C . HIS A 1 71 ? -11.125 5.912 -0.134 1.00 81.62 71 HIS A C 1
ATOM 563 O O . HIS A 1 71 ? -11.771 6.939 0.055 1.00 81.62 71 HIS A O 1
ATOM 569 N N . ILE A 1 72 ? -10.300 5.414 0.788 1.00 81.31 72 ILE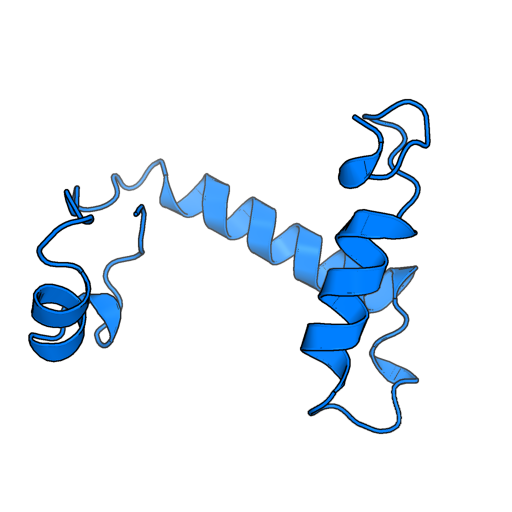 A N 1
ATOM 570 C CA . ILE A 1 72 ? -10.263 5.902 2.177 1.00 81.31 72 ILE A CA 1
ATOM 571 C C . ILE A 1 72 ? -8.927 6.573 2.497 1.00 81.31 72 ILE A C 1
ATOM 573 O O . ILE A 1 72 ? -8.894 7.543 3.251 1.00 81.31 72 ILE A O 1
ATOM 577 N N . ARG A 1 73 ? -7.825 6.081 1.920 1.00 81.00 73 ARG A N 1
ATOM 578 C CA . ARG A 1 73 ? -6.463 6.516 2.236 1.00 81.00 73 ARG A CA 1
ATOM 579 C C . ARG A 1 73 ? -6.292 8.037 2.089 1.00 81.00 73 ARG A C 1
ATOM 581 O O . ARG A 1 73 ? -6.338 8.549 0.966 1.00 81.00 73 ARG A O 1
ATOM 588 N N . PRO A 1 74 ? -5.981 8.758 3.179 1.00 68.88 74 PRO A N 1
ATOM 589 C CA . PRO A 1 74 ? -5.626 10.164 3.100 1.00 68.88 74 PRO A CA 1
ATOM 590 C C . PRO A 1 74 ? -4.187 10.297 2.592 1.00 68.88 74 PRO A C 1
ATOM 592 O O . PRO A 1 74 ? -3.228 9.934 3.270 1.00 68.88 74 PRO A O 1
ATOM 595 N N . ALA A 1 75 ? -4.011 10.828 1.385 1.00 71.31 75 ALA A N 1
ATOM 596 C CA . ALA A 1 75 ? -2.688 11.083 0.826 1.00 71.31 75 ALA A CA 1
ATOM 597 C C . ALA A 1 75 ? -2.381 12.585 0.851 1.00 71.31 75 ALA A C 1
ATOM 599 O O . ALA A 1 75 ? -2.967 13.352 0.091 1.00 71.31 75 ALA A O 1
ATOM 600 N N . LEU A 1 76 ? -1.419 13.015 1.680 1.00 66.12 76 LEU A N 1
ATOM 601 C CA . LEU A 1 76 ? -0.973 14.419 1.724 1.00 66.12 76 LEU A CA 1
ATOM 602 C C . LEU A 1 76 ? -0.504 14.908 0.343 1.00 66.12 76 LEU A C 1
ATOM 604 O O . LEU A 1 76 ? -0.821 16.019 -0.067 1.00 66.12 76 LEU A O 1
ATOM 608 N N . ALA A 1 77 ? 0.174 14.035 -0.407 1.00 71.88 77 ALA A N 1
ATOM 609 C CA . ALA A 1 77 ? 0.599 14.297 -1.783 1.00 71.88 77 ALA A CA 1
ATOM 610 C C . ALA A 1 77 ? -0.573 14.520 -2.764 1.00 71.88 77 ALA A C 1
ATOM 612 O O . ALA A 1 77 ? -0.361 15.069 -3.839 1.00 71.88 77 ALA A O 1
ATOM 613 N N . LEU A 1 78 ? -1.794 14.116 -2.396 1.00 69.50 78 LEU A N 1
ATOM 614 C CA . LEU A 1 78 ? -3.027 14.310 -3.164 1.00 69.50 78 LEU A CA 1
ATOM 615 C C . LEU A 1 78 ? -3.975 15.318 -2.487 1.00 69.50 78 LEU A C 1
ATOM 617 O O . LEU A 1 78 ? -5.183 15.262 -2.698 1.00 69.50 78 LEU A O 1
ATOM 621 N N . ASN A 1 79 ? -3.473 16.227 -1.642 1.00 75.81 79 ASN A N 1
ATOM 622 C CA . ASN A 1 79 ? -4.304 17.162 -0.865 1.00 75.81 79 ASN A CA 1
ATOM 623 C C . ASN A 1 79 ? -5.376 16.457 -0.011 1.00 75.81 79 ASN A C 1
ATOM 625 O O . ASN A 1 79 ? -6.516 16.913 0.057 1.00 75.81 79 ASN A O 1
ATOM 629 N N . TYR A 1 80 ? -5.019 15.330 0.613 1.00 74.94 80 TYR A N 1
ATOM 630 C CA . TYR A 1 80 ? -5.920 14.486 1.411 1.00 74.94 80 TYR A CA 1
ATOM 631 C C . TYR A 1 80 ? -7.072 13.846 0.626 1.00 74.94 80 TYR A C 1
ATOM 633 O O . TYR A 1 80 ? -8.011 13.327 1.225 1.00 74.94 80 TYR A O 1
ATOM 641 N N . ARG A 1 81 ? -6.993 13.835 -0.706 1.00 69.75 81 ARG A N 1
ATOM 642 C CA . ARG A 1 81 ? -7.912 13.078 -1.553 1.00 69.75 81 ARG A CA 1
ATOM 643 C C . ARG A 1 81 ? -7.433 11.638 -1.700 1.00 69.75 81 ARG A C 1
ATOM 645 O O . ARG A 1 81 ? -6.230 11.370 -1.724 1.00 69.75 81 ARG A O 1
ATOM 652 N N . SER A 1 82 ? -8.383 10.719 -1.799 1.00 76.06 82 SER A N 1
ATOM 653 C CA . SER A 1 82 ? -8.110 9.332 -2.171 1.00 76.06 82 SER A CA 1
ATOM 654 C C . SER A 1 82 ? -7.745 9.238 -3.663 1.00 76.06 82 SER A C 1
ATOM 656 O O . SER A 1 82 ? -8.102 10.1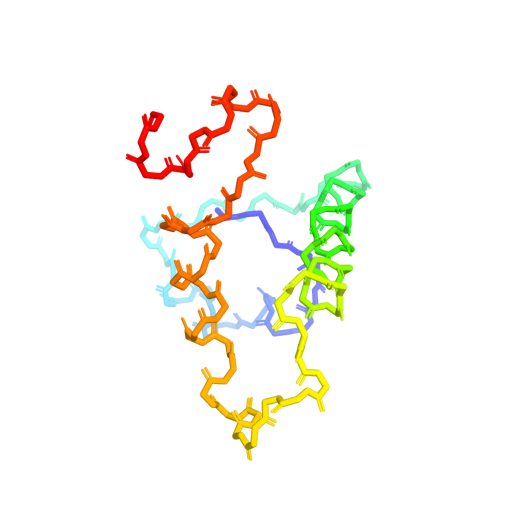34 -4.431 1.00 76.06 82 SER A O 1
ATOM 658 N N . PRO A 1 83 ? -7.055 8.172 -4.107 1.00 77.06 83 PRO A N 1
ATOM 659 C CA . PRO A 1 83 ? -6.690 7.989 -5.513 1.00 77.06 83 PRO A CA 1
ATOM 660 C C . PRO A 1 83 ? -7.856 8.107 -6.501 1.00 77.06 83 PRO A C 1
ATOM 662 O O . PRO A 1 83 ? -7.662 8.612 -7.596 1.00 77.06 83 PRO A O 1
ATOM 665 N N . VAL A 1 84 ? -9.067 7.687 -6.119 1.00 76.56 84 VAL A N 1
ATOM 666 C CA . VAL A 1 84 ? -10.266 7.789 -6.974 1.00 76.56 84 VAL A CA 1
ATOM 667 C C . VAL A 1 84 ? -10.783 9.231 -7.108 1.00 76.56 84 VAL A C 1
ATOM 669 O O . VAL A 1 84 ? -11.509 9.549 -8.044 1.00 76.56 84 VAL A O 1
ATOM 672 N N . GLN A 1 85 ? -10.435 10.116 -6.175 1.00 67.06 85 GLN A N 1
ATOM 673 C CA . GLN A 1 85 ? -10.856 11.522 -6.163 1.00 67.06 85 GLN A CA 1
ATOM 674 C C . GLN A 1 85 ? -9.880 12.462 -6.897 1.00 67.06 85 GLN A C 1
ATOM 676 O O . GLN A 1 85 ? -10.079 13.685 -6.861 1.00 67.06 85 GLN A O 1
ATOM 681 N N . PHE A 1 86 ? -8.819 11.914 -7.495 1.00 60.75 86 PHE A N 1
ATOM 682 C CA . PHE A 1 86 ? -7.796 12.641 -8.241 1.00 60.75 86 PHE A CA 1
ATOM 683 C C . PHE A 1 86 ? -7.882 12.343 -9.741 1.00 60.75 86 PHE A C 1
ATOM 685 O O . PHE A 1 86 ? -8.206 11.190 -10.098 1.00 60.75 86 PHE A O 1
#

Radius of gyration: 16.23 Å; chains: 1; bounding box: 29×37×40 Å

Sequence (86 aa):
MHTGQGYVYSSRAFAKAHEQYARCHAGTPTDNPVIEAVNGRIKQEMRLDFSLHLCGNLQAAPDEFVFYYNHIRPALALNYRSPVQF

Secondary structure (DSSP, 8-state):
----S-TTTTSHHHHHHTTTT---PPPPTTHHHHHHHHHHHHHHHHHHTS-GGG-S-TTTHHHHHHHIIIII--BGGGTTB-GGG-